Protein AF-F4MZJ4-F1 (afdb_monomer)

pLDDT: mean 87.04, std 14.03, range [46.5, 98.12]

Foldseek 3Di:
DEEEEEDADDDPLQVVVQVLVVVVCVVVVHDYHYYYDYLVCQQVDDGQEYEYAPVSLVSCVVSVHPYHYDHDPDPDVPDRD

Radius of gyration: 11.83 Å; Cα contacts (8 Å, |Δi|>4): 127; chains: 1; bounding box: 27×30×27 Å

Nearest PDB structures (foldseek):
  1vrv-assembly1_A  TM=8.315E-01  e=9.776E-04  Escherichia coli O157:H7
  1zgg-assembly1_A  TM=6.707E-01  e=1.376E-03  Bacillus subtilis
  4mge-assembly1_A  TM=7.027E-01  e=3.834E-03  Bacillus anthracis str. 'Ames Ancestor'
  1tvm-assembly1_A  TM=7.667E-01  e=7.593E-03  Escherichia coli
  5mqf-assembly1_U  TM=5.036E-01  e=3.732E-01  Homo sapiens

Structure (mmCIF, N/CA/C/O backbone):
data_AF-F4MZJ4-F1
#
_entry.id   AF-F4MZJ4-F1
#
loop_
_atom_site.group_PDB
_atom_site.id
_atom_site.type_symbol
_atom_site.label_atom_id
_atom_site.label_alt_id
_atom_site.label_comp_id
_atom_site.label_asym_id
_atom_site.label_entity_id
_atom_site.label_seq_id
_atom_site.pdbx_PDB_ins_code
_atom_site.Cartn_x
_atom_site.Cartn_y
_atom_site.Cartn_z
_atom_site.occupancy
_atom_site.B_iso_or_equiv
_atom_site.auth_seq_id
_atom_site.auth_comp_id
_atom_site.auth_asym_id
_atom_site.auth_atom_id
_atom_site.pdbx_PDB_model_num
ATOM 1 N N . MET A 1 1 ? -5.076 -9.814 8.516 1.00 93.62 1 MET A N 1
ATOM 2 C CA . MET A 1 1 ? -5.094 -9.281 7.141 1.00 93.62 1 MET A CA 1
ATOM 3 C C . MET A 1 1 ? -4.104 -8.139 7.076 1.00 93.62 1 MET A C 1
ATOM 5 O O . MET A 1 1 ? -4.153 -7.284 7.956 1.00 93.62 1 MET A O 1
ATOM 9 N N . LYS A 1 2 ? -3.216 -8.145 6.086 1.00 96.81 2 LYS A N 1
ATOM 10 C CA . LYS A 1 2 ? -2.201 -7.119 5.864 1.00 96.81 2 LYS A CA 1
ATOM 11 C C . LYS A 1 2 ? -2.489 -6.355 4.576 1.00 96.81 2 LYS A C 1
ATOM 13 O O . LYS A 1 2 ? -2.701 -6.955 3.524 1.00 96.81 2 LYS A O 1
ATOM 18 N N . ILE A 1 3 ? -2.496 -5.034 4.687 1.00 97.12 3 ILE A N 1
ATOM 19 C CA . ILE A 1 3 ? -2.683 -4.087 3.594 1.00 97.12 3 ILE A CA 1
ATOM 20 C C . ILE A 1 3 ? -1.394 -3.283 3.460 1.00 97.12 3 ILE A C 1
ATOM 22 O O . ILE A 1 3 ? -0.916 -2.688 4.424 1.00 97.12 3 ILE A O 1
ATOM 26 N N . THR A 1 4 ? -0.834 -3.251 2.259 1.00 96.25 4 THR A N 1
ATOM 27 C CA . THR A 1 4 ? 0.393 -2.517 1.960 1.00 96.25 4 THR A CA 1
ATOM 28 C C . THR A 1 4 ? 0.111 -1.437 0.935 1.00 96.25 4 THR A C 1
ATOM 30 O O . THR A 1 4 ? -0.247 -1.717 -0.208 1.00 96.25 4 THR A O 1
ATOM 33 N N . VAL A 1 5 ? 0.291 -0.187 1.340 1.00 94.38 5 VAL A N 1
ATOM 34 C CA . VAL A 1 5 ? 0.271 0.951 0.425 1.00 94.38 5 VAL A CA 1
ATOM 35 C C . VAL A 1 5 ? 1.608 1.025 -0.310 1.00 94.38 5 VAL A C 1
ATOM 37 O O . VAL A 1 5 ? 2.665 0.981 0.315 1.00 94.38 5 VAL A O 1
ATOM 40 N N . VAL A 1 6 ? 1.579 1.139 -1.635 1.00 92.88 6 VAL A N 1
ATOM 41 C CA . VAL A 1 6 ? 2.773 1.206 -2.482 1.00 92.88 6 VAL A CA 1
ATOM 42 C C . VAL A 1 6 ? 2.869 2.564 -3.152 1.00 92.88 6 VAL A C 1
ATOM 44 O O . VAL A 1 6 ? 1.880 3.124 -3.626 1.00 92.88 6 VAL A O 1
ATOM 47 N N . CYS A 1 7 ? 4.086 3.100 -3.176 1.00 86.31 7 CYS A N 1
ATOM 48 C CA . CYS A 1 7 ? 4.327 4.506 -3.455 1.00 86.31 7 CYS A CA 1
ATOM 49 C C . CYS A 1 7 ? 5.488 4.656 -4.440 1.00 86.31 7 CYS A C 1
ATOM 51 O O . CYS A 1 7 ? 6.542 4.057 -4.238 1.00 86.31 7 CYS A O 1
ATOM 53 N N . GLY A 1 8 ? 5.314 5.477 -5.481 1.00 74.94 8 GLY A N 1
ATOM 54 C CA . GLY A 1 8 ? 6.379 5.758 -6.454 1.00 74.94 8 GLY A CA 1
ATOM 55 C C . GLY A 1 8 ? 7.187 7.027 -6.174 1.00 74.94 8 GLY A C 1
ATOM 56 O O . GLY A 1 8 ? 8.378 7.047 -6.451 1.00 74.94 8 GLY A O 1
ATOM 57 N N . ASN A 1 9 ? 6.562 8.084 -5.627 1.00 63.00 9 ASN A N 1
ATOM 58 C CA . ASN A 1 9 ? 7.079 9.458 -5.777 1.00 63.00 9 ASN A CA 1
ATOM 59 C C . ASN A 1 9 ? 7.081 10.349 -4.508 1.00 63.00 9 ASN A C 1
ATOM 61 O O . ASN A 1 9 ? 7.206 11.567 -4.629 1.00 63.00 9 ASN A O 1
ATOM 65 N N . GLY A 1 10 ? 6.975 9.805 -3.287 1.00 59.06 10 GLY A N 1
ATOM 66 C CA . GLY A 1 10 ? 7.239 10.601 -2.074 1.00 59.06 10 GLY A CA 1
ATOM 67 C C . GLY A 1 10 ? 6.544 10.134 -0.794 1.00 59.06 10 GLY A C 1
ATOM 68 O O . GLY A 1 10 ? 5.342 9.881 -0.790 1.00 59.06 10 GLY A O 1
ATOM 69 N N . LEU A 1 11 ? 7.301 10.115 0.312 1.00 61.62 11 LEU A N 1
ATOM 70 C CA . LEU A 1 11 ? 6.883 9.640 1.643 1.00 61.62 11 LEU A CA 1
ATOM 71 C C . LEU A 1 11 ? 5.587 10.278 2.189 1.00 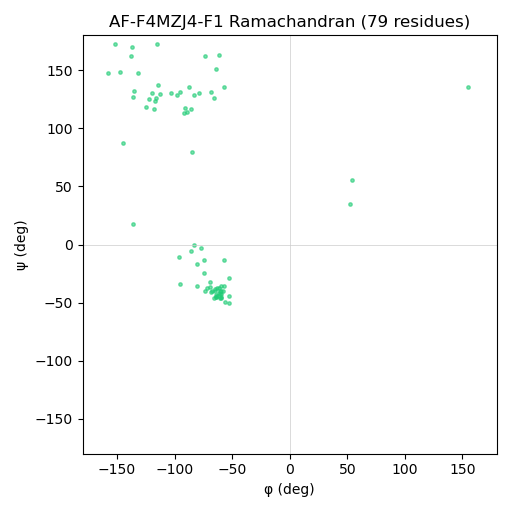61.62 11 LEU A C 1
ATOM 73 O O . LEU A 1 11 ? 4.870 9.655 2.967 1.00 61.62 11 LEU A O 1
ATOM 77 N N . GLY A 1 12 ? 5.267 11.519 1.803 1.00 67.81 12 GLY A N 1
ATOM 78 C CA . GLY A 1 12 ? 4.112 12.242 2.352 1.00 67.81 12 GLY A CA 1
ATOM 79 C C . GLY A 1 12 ? 2.753 11.708 1.886 1.00 67.81 12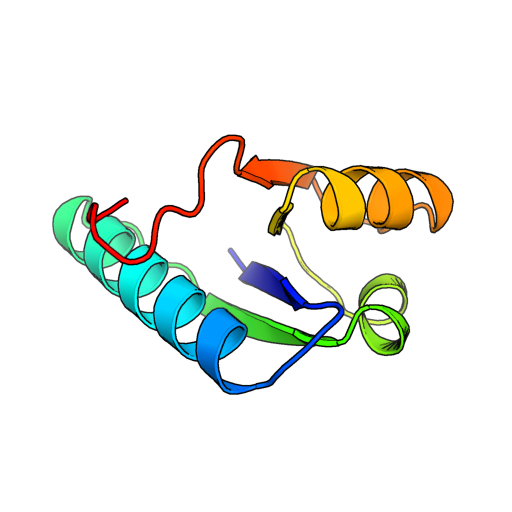 GLY A C 1
ATOM 80 O O . GLY A 1 12 ? 1.807 11.657 2.669 1.00 67.81 12 GLY A O 1
ATOM 81 N N . THR A 1 13 ? 2.646 11.287 0.624 1.00 72.19 13 THR A N 1
ATOM 82 C CA . THR A 1 13 ? 1.384 10.787 0.052 1.00 72.19 13 TH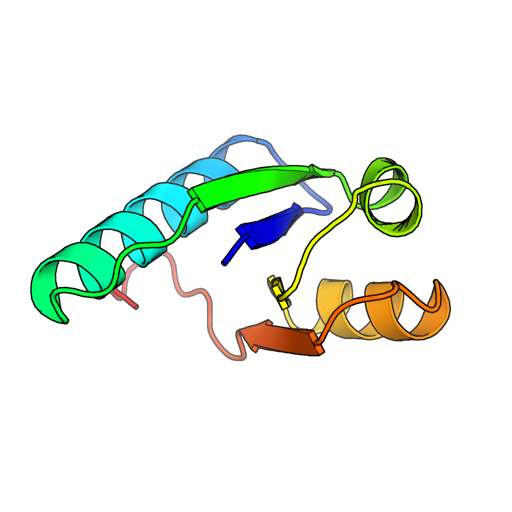R A CA 1
ATOM 83 C C . THR A 1 13 ? 1.053 9.390 0.579 1.00 72.19 13 THR A C 1
ATOM 85 O O . THR A 1 13 ? -0.085 9.122 0.956 1.00 72.19 13 THR A O 1
ATOM 88 N N . SER A 1 14 ? 2.076 8.549 0.704 1.00 71.44 14 SER A N 1
ATOM 89 C CA . SER A 1 14 ? 2.047 7.214 1.307 1.00 71.44 14 SER A CA 1
ATOM 90 C C . SER A 1 14 ? 1.451 7.217 2.709 1.00 71.44 14 SER A C 1
ATOM 92 O O . SER A 1 14 ? 0.514 6.478 3.003 1.00 71.44 14 SER A O 1
ATOM 94 N N . LEU A 1 15 ? 1.963 8.116 3.555 1.00 80.31 15 LEU A N 1
ATOM 95 C CA . LEU A 1 15 ? 1.557 8.224 4.947 1.00 80.31 15 LEU A CA 1
ATOM 96 C C . LEU A 1 15 ? 0.111 8.721 5.076 1.00 80.31 15 LEU A C 1
ATOM 98 O O . LEU A 1 15 ? -0.654 8.215 5.893 1.00 80.31 15 LEU A O 1
ATOM 102 N N . MET A 1 16 ? -0.301 9.685 4.244 1.00 83.56 16 MET A N 1
ATOM 103 C CA . MET A 1 16 ? -1.692 10.154 4.233 1.00 83.56 16 MET A CA 1
ATOM 104 C C . MET A 1 16 ? -2.668 9.059 3.792 1.00 83.56 16 MET A C 1
ATOM 106 O O . MET A 1 16 ? -3.758 8.944 4.358 1.00 83.56 16 MET A O 1
ATOM 110 N N . MET A 1 17 ? -2.294 8.254 2.796 1.00 84.50 17 MET A N 1
ATOM 111 C CA . MET A 1 17 ? -3.094 7.108 2.362 1.00 84.50 17 MET A CA 1
ATOM 112 C C . MET A 1 17 ? -3.204 6.058 3.467 1.00 84.50 17 MET A C 1
ATOM 114 O O . MET A 1 17 ? -4.310 5.611 3.763 1.00 84.50 17 MET A O 1
ATOM 118 N N . GLU A 1 18 ? -2.094 5.725 4.127 1.00 89.12 18 GLU A N 1
ATOM 119 C CA . GLU A 1 18 ? -2.075 4.805 5.267 1.00 89.12 18 GLU A CA 1
ATOM 120 C C . GLU A 1 18 ? -3.021 5.269 6.385 1.00 89.12 18 GLU A C 1
ATOM 122 O O . GLU A 1 18 ? -3.869 4.497 6.836 1.00 89.12 18 GLU A O 1
ATOM 127 N N . ILE A 1 19 ? -2.933 6.541 6.794 1.00 89.62 19 ILE A N 1
ATOM 128 C CA . ILE A 1 19 ? -3.810 7.126 7.823 1.00 89.62 19 ILE A CA 1
ATOM 129 C C . ILE A 1 19 ? -5.280 7.055 7.392 1.00 89.62 19 ILE A C 1
ATOM 131 O O . ILE A 1 19 ? -6.143 6.703 8.197 1.00 89.62 19 ILE A O 1
ATOM 135 N N . SER A 1 20 ? -5.576 7.363 6.128 1.00 89.00 20 SER A N 1
ATOM 136 C CA . SER A 1 20 ? -6.946 7.332 5.601 1.00 89.00 20 SER A CA 1
ATOM 137 C C . SER A 1 20 ? -7.526 5.917 5.630 1.00 89.00 20 SER A C 1
ATOM 139 O O . SER A 1 20 ? -8.632 5.719 6.127 1.00 89.00 20 SER A O 1
ATOM 141 N N . ILE A 1 21 ? -6.754 4.917 5.196 1.00 91.06 21 ILE A N 1
ATOM 142 C CA . ILE A 1 21 ? -7.164 3.507 5.235 1.00 91.06 21 ILE A CA 1
ATOM 143 C C . ILE A 1 21 ? -7.373 3.049 6.683 1.00 91.06 21 ILE A C 1
ATOM 145 O O . ILE A 1 21 ? -8.389 2.425 6.979 1.00 91.06 21 ILE A O 1
ATOM 149 N N . LYS A 1 22 ? -6.467 3.397 7.608 1.00 93.75 22 LYS A N 1
ATOM 150 C CA . LYS A 1 22 ? -6.621 3.083 9.042 1.00 93.75 22 LYS A CA 1
ATOM 151 C C . LYS A 1 22 ? -7.908 3.672 9.628 1.00 93.75 22 LYS A C 1
ATOM 153 O O . LYS A 1 22 ? -8.579 2.996 10.406 1.00 93.75 22 LYS A O 1
ATOM 158 N N . ASN A 1 23 ? -8.281 4.894 9.241 1.00 93.12 23 ASN A N 1
ATOM 159 C CA . ASN A 1 23 ? -9.534 5.515 9.680 1.00 93.12 23 ASN A CA 1
ATOM 160 C C . ASN A 1 23 ? -10.764 4.776 9.134 1.00 93.12 23 ASN A C 1
ATOM 162 O O . ASN A 1 23 ? -11.651 4.443 9.916 1.00 93.12 23 ASN A O 1
ATOM 166 N N . ILE A 1 24 ? -10.780 4.443 7.839 1.00 91.88 24 ILE A N 1
ATOM 167 C CA . ILE A 1 24 ? -11.878 3.684 7.213 1.00 91.88 24 ILE A CA 1
ATOM 168 C C . ILE A 1 24 ? -12.039 2.311 7.881 1.00 91.88 24 ILE A C 1
ATOM 170 O O . ILE A 1 24 ? -13.146 1.915 8.236 1.00 91.88 24 ILE A O 1
ATOM 174 N N . LEU A 1 25 ? -10.939 1.589 8.117 1.00 94.00 25 LEU A N 1
ATOM 175 C CA . LEU A 1 25 ? -10.972 0.294 8.807 1.00 94.00 25 LEU A CA 1
ATOM 176 C C . LEU A 1 25 ? -11.553 0.408 10.218 1.00 94.00 25 LEU A C 1
ATOM 178 O O . LEU A 1 25 ? -12.339 -0.445 10.631 1.00 94.00 25 LEU A O 1
ATOM 182 N N . LYS A 1 26 ? -11.199 1.476 10.942 1.00 94.75 26 LYS A N 1
ATOM 183 C CA . LYS A 1 26 ? -11.737 1.755 12.275 1.00 94.75 26 LYS A CA 1
ATOM 184 C C . LYS A 1 26 ? -13.241 2.029 12.234 1.00 94.75 26 LYS A C 1
ATOM 186 O O . LYS A 1 26 ? -13.958 1.499 13.077 1.00 94.75 26 LYS A O 1
ATOM 191 N N . GLU A 1 27 ? -13.718 2.818 11.273 1.00 96.06 27 GLU A N 1
ATOM 192 C CA . GLU A 1 27 ? -15.150 3.105 11.084 1.00 96.06 27 GLU A CA 1
ATOM 193 C C . GLU A 1 27 ? -15.951 1.846 10.729 1.00 96.06 27 GLU A C 1
ATOM 195 O O . GLU A 1 27 ? -17.060 1.655 11.224 1.00 96.06 27 GLU A O 1
ATOM 200 N N . LEU A 1 28 ? -15.363 0.950 9.934 1.00 94.88 28 LEU A N 1
ATOM 201 C CA . LEU A 1 28 ? -15.969 -0.325 9.545 1.00 94.88 28 LEU A CA 1
ATOM 202 C C . LEU A 1 28 ? -15.793 -1.442 10.590 1.00 94.88 28 LEU A C 1
ATOM 204 O O . LEU A 1 28 ? -16.253 -2.559 10.359 1.00 94.88 28 LEU A O 1
ATOM 208 N N . ALA A 1 29 ? -15.124 -1.170 11.716 1.00 96.06 29 ALA A N 1
ATOM 209 C CA . ALA A 1 29 ? -14.759 -2.157 12.737 1.00 96.06 29 ALA A CA 1
ATOM 210 C C . ALA A 1 29 ? -14.008 -3.390 12.177 1.00 96.06 29 ALA A C 1
ATOM 212 O O . ALA A 1 29 ? -14.160 -4.510 12.669 1.00 96.06 29 ALA A O 1
ATOM 213 N N . VAL A 1 30 ? -13.169 -3.184 11.155 1.00 95.94 30 VAL A N 1
ATOM 214 C CA . VAL A 1 30 ? -12.340 -4.223 10.528 1.00 95.94 30 VAL A CA 1
ATOM 215 C C . VAL A 1 30 ? -10.924 -4.174 11.101 1.00 95.94 30 VAL A C 1
ATOM 217 O O . VAL A 1 30 ? -10.271 -3.133 11.087 1.00 95.94 30 VAL A O 1
ATOM 220 N N . SER A 1 31 ? -10.414 -5.318 11.564 1.00 94.50 31 SER A N 1
ATOM 221 C CA . SER A 1 31 ? -9.029 -5.444 12.031 1.00 94.50 31 SER A CA 1
ATOM 222 C C . SER A 1 31 ? -8.093 -5.817 10.879 1.00 94.50 31 SER A C 1
ATOM 224 O O . SER A 1 31 ? -8.187 -6.910 10.313 1.00 94.50 31 SER A O 1
ATOM 226 N N . ALA A 1 32 ? -7.183 -4.909 10.529 1.00 95.88 32 ALA A N 1
ATOM 227 C CA . ALA A 1 32 ? -6.114 -5.159 9.570 1.00 95.88 32 ALA A CA 1
ATOM 228 C C . ALA A 1 32 ? -4.858 -4.360 9.929 1.00 95.88 32 ALA A C 1
ATOM 230 O O . ALA A 1 32 ? -4.937 -3.252 10.461 1.00 95.88 32 ALA A O 1
ATOM 231 N N . GLU A 1 33 ? -3.701 -4.922 9.603 1.00 96.31 33 GLU A N 1
ATOM 232 C CA . GLU A 1 33 ? -2.427 -4.214 9.658 1.00 96.31 33 GLU A CA 1
ATOM 233 C C . GLU A 1 33 ? -2.260 -3.416 8.369 1.00 96.31 33 GLU A C 1
ATOM 235 O O . GLU A 1 33 ? -2.420 -3.962 7.276 1.00 96.31 33 GLU A O 1
ATOM 240 N N . VAL A 1 34 ? -1.955 -2.127 8.498 1.00 95.38 34 VAL A N 1
ATOM 241 C CA . VAL A 1 34 ? -1.718 -1.240 7.356 1.00 95.38 34 VAL A CA 1
ATOM 242 C C . VAL A 1 34 ? -0.325 -0.654 7.489 1.00 95.38 34 VAL A C 1
ATOM 244 O O . VAL A 1 34 ? -0.011 -0.047 8.517 1.00 95.38 34 VAL A O 1
ATOM 247 N N . ASP A 1 35 ? 0.467 -0.840 6.443 1.00 93.38 35 ASP A N 1
ATOM 248 C CA . ASP A 1 35 ? 1.842 -0.362 6.319 1.00 93.38 35 ASP A CA 1
ATOM 249 C C . ASP A 1 35 ? 2.059 0.222 4.916 1.00 93.38 35 ASP A C 1
ATOM 251 O O . ASP A 1 35 ? 1.209 0.055 4.030 1.00 93.38 35 ASP A O 1
ATOM 255 N N . HIS A 1 36 ? 3.188 0.882 4.685 1.00 92.88 36 HIS A N 1
ATOM 256 C CA . HIS A 1 36 ? 3.551 1.396 3.370 1.00 92.88 36 HIS A CA 1
ATOM 257 C C . HIS A 1 36 ? 4.987 1.045 2.984 1.00 92.88 36 HIS A C 1
ATOM 259 O O . HIS A 1 36 ? 5.887 0.985 3.814 1.00 92.88 36 HIS A O 1
ATOM 265 N N . VAL A 1 37 ? 5.206 0.840 1.686 1.00 92.94 37 VAL A N 1
ATOM 266 C CA . VAL A 1 37 ? 6.529 0.594 1.102 1.00 92.94 37 VAL A CA 1
ATOM 267 C C . VAL A 1 37 ? 6.692 1.374 -0.200 1.00 92.94 37 VAL A C 1
ATOM 269 O O . VAL A 1 37 ? 5.719 1.822 -0.819 1.00 92.94 37 VAL A O 1
ATOM 272 N N . ASP A 1 38 ? 7.936 1.541 -0.636 1.00 92.19 38 ASP A N 1
ATOM 273 C CA . ASP A 1 38 ? 8.224 1.986 -1.995 1.00 92.19 38 ASP A CA 1
ATOM 274 C C . ASP A 1 38 ? 7.958 0.866 -3.018 1.00 92.19 38 ASP A C 1
ATOM 276 O O . ASP A 1 38 ? 7.885 -0.323 -2.692 1.00 92.19 38 ASP A O 1
ATOM 280 N N . LEU A 1 39 ? 7.825 1.251 -4.285 1.00 92.38 39 LEU A N 1
ATOM 281 C CA . LEU A 1 39 ? 7.583 0.324 -5.389 1.00 92.38 39 LEU A CA 1
ATOM 282 C C . LEU A 1 39 ? 8.650 -0.775 -5.538 1.00 92.38 39 LEU A C 1
ATOM 284 O O . LEU A 1 39 ? 8.310 -1.890 -5.935 1.00 92.38 39 LEU A O 1
ATOM 288 N N . GLY A 1 40 ? 9.921 -0.478 -5.267 1.00 93.06 40 GLY A N 1
ATOM 289 C CA . GLY A 1 40 ? 11.016 -1.444 -5.385 1.00 93.06 40 GLY A CA 1
ATOM 290 C C . GLY A 1 40 ? 10.947 -2.537 -4.318 1.00 93.06 40 GLY A C 1
ATOM 291 O O . GLY A 1 40 ? 11.283 -3.690 -4.583 1.00 93.06 40 GLY A O 1
ATOM 292 N N . SER A 1 41 ? 10.437 -2.191 -3.138 1.00 94.12 41 SER A N 1
ATOM 293 C CA . SER A 1 41 ? 10.240 -3.103 -2.007 1.00 94.12 41 SER A CA 1
ATOM 294 C C . SER A 1 41 ? 8.963 -3.954 -2.114 1.00 94.12 41 SER A C 1
ATOM 296 O O . SER A 1 41 ? 8.836 -4.978 -1.435 1.00 94.12 41 SER A O 1
ATOM 298 N N . ALA A 1 42 ? 8.009 -3.577 -2.972 1.00 94.81 42 ALA A N 1
ATOM 299 C CA . ALA A 1 42 ? 6.680 -4.189 -3.025 1.00 94.81 42 ALA A CA 1
ATOM 300 C C . ALA A 1 42 ? 6.699 -5.698 -3.323 1.00 94.81 42 ALA A C 1
ATOM 302 O O . ALA A 1 42 ? 6.056 -6.469 -2.612 1.00 94.81 42 ALA A O 1
ATOM 303 N N . LYS A 1 43 ? 7.479 -6.149 -4.315 1.00 95.69 43 LYS A N 1
ATOM 304 C CA . LYS A 1 43 ? 7.548 -7.571 -4.705 1.00 95.69 43 LYS A CA 1
ATOM 305 C C . LYS A 1 43 ? 8.016 -8.500 -3.584 1.00 95.69 43 LYS A C 1
ATOM 307 O O . LYS A 1 43 ? 7.554 -9.634 -3.498 1.00 95.69 43 LYS A O 1
ATOM 312 N N . GLY A 1 44 ? 8.940 -8.032 -2.748 1.00 96.00 44 GLY A N 1
ATOM 313 C CA . GLY A 1 44 ? 9.476 -8.799 -1.621 1.00 96.00 44 GLY A CA 1
ATOM 314 C C . GLY A 1 44 ? 8.636 -8.699 -0.350 1.00 96.00 44 GLY A C 1
ATOM 315 O O . GLY A 1 44 ? 8.945 -9.373 0.628 1.00 96.00 44 GLY A O 1
ATOM 316 N N . THR A 1 45 ? 7.594 -7.864 -0.340 1.00 96.25 45 THR A N 1
ATOM 317 C CA . THR A 1 45 ? 6.785 -7.601 0.849 1.00 96.25 45 THR A CA 1
ATOM 318 C C . THR A 1 45 ? 5.613 -8.580 0.914 1.00 96.25 45 THR A C 1
ATOM 320 O O . THR A 1 45 ? 4.748 -8.541 0.045 1.00 96.25 45 THR A O 1
ATOM 323 N N . PRO A 1 46 ? 5.502 -9.441 1.941 1.00 96.38 46 PRO A N 1
ATOM 324 C CA . PRO A 1 46 ? 4.301 -10.249 2.128 1.00 96.38 46 PRO A CA 1
ATOM 325 C C . PRO A 1 46 ? 3.115 -9.337 2.453 1.00 96.38 46 PRO A C 1
ATOM 327 O O . PRO A 1 46 ? 3.210 -8.534 3.388 1.00 96.38 46 PRO A O 1
ATOM 330 N N . SER A 1 47 ? 2.022 -9.449 1.696 1.00 97.62 47 SER A N 1
ATOM 331 C CA . SER A 1 47 ? 0.790 -8.683 1.908 1.00 97.62 47 SER A CA 1
ATOM 332 C C . SER A 1 47 ? -0.412 -9.377 1.270 1.00 97.62 47 SER A C 1
ATOM 334 O O . SER A 1 47 ? -0.267 -10.011 0.224 1.00 97.62 47 SER A O 1
ATOM 336 N N . ASP A 1 48 ? -1.594 -9.236 1.875 1.00 98.12 48 ASP A N 1
ATOM 337 C CA . ASP A 1 48 ? -2.844 -9.758 1.307 1.00 98.12 48 ASP A CA 1
ATOM 338 C C . ASP A 1 48 ? -3.389 -8.807 0.232 1.00 98.12 48 ASP A C 1
ATOM 340 O O . ASP A 1 48 ? -3.964 -9.242 -0.769 1.00 98.12 48 ASP A O 1
ATOM 344 N N . ILE A 1 49 ? -3.211 -7.496 0.440 1.00 97.44 49 ILE A N 1
ATOM 345 C CA . ILE A 1 49 ? -3.711 -6.436 -0.437 1.00 97.44 49 ILE A CA 1
ATOM 346 C C . ILE A 1 49 ? -2.624 -5.383 -0.643 1.00 97.44 49 ILE A C 1
ATOM 348 O O . ILE A 1 49 ? -2.126 -4.800 0.315 1.00 97.44 49 ILE A O 1
ATOM 352 N N . PHE A 1 50 ? -2.328 -5.073 -1.899 1.00 96.50 50 PHE A N 1
ATOM 353 C CA . PHE A 1 50 ? -1.520 -3.929 -2.295 1.00 96.50 50 PHE A CA 1
ATOM 354 C C . PHE A 1 50 ? -2.412 -2.812 -2.824 1.00 96.50 50 PHE A C 1
ATOM 356 O O . PHE A 1 50 ? -3.258 -3.042 -3.689 1.00 96.50 50 PH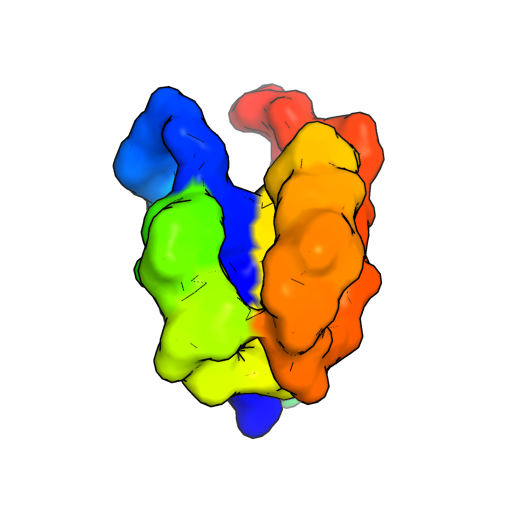E A O 1
ATOM 363 N N . ILE A 1 51 ? -2.208 -1.598 -2.319 1.00 94.12 51 ILE A N 1
ATOM 364 C CA . ILE A 1 51 ? -2.964 -0.408 -2.715 1.00 94.12 51 ILE A CA 1
ATOM 365 C C . ILE A 1 51 ? -1.997 0.617 -3.290 1.00 94.12 51 ILE A C 1
ATOM 367 O O . ILE A 1 51 ? -0.995 0.938 -2.662 1.00 94.12 51 ILE A O 1
ATOM 371 N N . GLY A 1 52 ? -2.305 1.169 -4.454 1.00 91.25 52 GLY A N 1
ATOM 372 C CA . GLY A 1 52 ? -1.522 2.245 -5.056 1.00 91.25 52 GLY A CA 1
ATOM 373 C C . GLY A 1 52 ? -2.388 3.124 -5.943 1.00 91.25 52 GLY A C 1
ATOM 374 O O . GLY A 1 52 ? -3.552 2.813 -6.201 1.00 91.25 52 GLY A O 1
ATOM 375 N N . THR A 1 53 ? -1.827 4.226 -6.430 1.00 89.06 53 THR A N 1
ATOM 376 C CA . THR A 1 53 ? -2.418 4.952 -7.560 1.00 89.06 53 THR A CA 1
ATOM 377 C C . THR A 1 53 ? -2.453 4.053 -8.797 1.00 89.06 53 THR A C 1
ATOM 379 O O . THR A 1 53 ? -1.791 3.014 -8.846 1.00 89.06 53 THR A O 1
ATOM 382 N N . LYS A 1 54 ? -3.249 4.420 -9.801 1.00 89.50 54 LYS A N 1
ATOM 383 C CA . LYS A 1 54 ? -3.435 3.604 -11.009 1.00 89.50 54 LYS A CA 1
ATOM 384 C C . LYS A 1 54 ? -2.121 3.203 -11.697 1.00 89.50 54 LYS A C 1
ATOM 386 O O . LYS A 1 54 ? -1.940 2.035 -12.021 1.00 89.50 54 LYS A O 1
ATOM 391 N N . ASP A 1 55 ? -1.186 4.136 -11.832 1.00 90.00 55 ASP A N 1
ATOM 392 C CA . ASP A 1 55 ? 0.159 3.904 -12.369 1.00 90.00 55 ASP A CA 1
ATOM 393 C C . ASP A 1 55 ? 0.969 2.904 -11.526 1.00 90.00 55 ASP A C 1
ATOM 395 O O . ASP A 1 55 ? 1.608 1.999 -12.063 1.00 90.00 55 ASP A O 1
ATOM 399 N N . ILE A 1 56 ? 0.887 2.997 -10.197 1.00 92.56 56 ILE A N 1
ATOM 400 C CA . ILE A 1 56 ? 1.548 2.051 -9.290 1.00 92.56 56 ILE A CA 1
ATOM 401 C C . ILE A 1 56 ? 0.911 0.666 -9.378 1.00 92.56 56 ILE A C 1
ATOM 403 O O . ILE A 1 56 ? 1.621 -0.336 -9.392 1.00 92.56 56 ILE A O 1
ATOM 407 N N . ALA A 1 57 ? -0.416 0.586 -9.469 1.00 93.69 57 ALA A N 1
ATOM 408 C CA . ALA A 1 57 ? -1.123 -0.680 -9.619 1.00 93.69 57 ALA A CA 1
ATOM 409 C C . ALA A 1 57 ? -0.705 -1.415 -10.904 1.00 93.69 57 ALA A C 1
ATOM 411 O O . ALA A 1 57 ? -0.435 -2.614 -10.856 1.00 93.69 57 ALA A O 1
ATOM 412 N N . GLU A 1 58 ? -0.565 -0.708 -12.028 1.00 94.69 58 GLU A N 1
ATOM 413 C CA . GLU A 1 58 ? -0.054 -1.277 -13.286 1.00 94.69 58 GLU A CA 1
ATOM 414 C C . GLU A 1 58 ? 1.377 -1.826 -13.132 1.00 94.69 58 GLU A C 1
ATOM 416 O O . GLU A 1 58 ? 1.705 -2.918 -13.614 1.00 94.69 58 GLU A O 1
ATOM 421 N N . GLN A 1 59 ? 2.231 -1.121 -12.386 1.00 95.50 59 GLN A N 1
ATOM 422 C CA . GLN A 1 59 ? 3.586 -1.590 -12.090 1.00 95.50 59 GLN A CA 1
ATOM 423 C C . GLN A 1 59 ? 3.600 -2.795 -11.143 1.00 95.50 59 GLN A C 1
ATOM 425 O O . GLN A 1 59 ? 4.393 -3.714 -11.344 1.00 95.50 59 GLN A O 1
ATOM 430 N N . LEU A 1 60 ? 2.703 -2.853 -10.160 1.00 96.31 60 LEU A N 1
ATOM 431 C CA . LEU A 1 60 ? 2.548 -4.009 -9.271 1.00 96.31 60 LEU A CA 1
ATOM 432 C C . LEU A 1 60 ? 2.083 -5.260 -10.018 1.00 96.31 60 LEU A C 1
ATOM 434 O O . LEU A 1 60 ? 2.582 -6.353 -9.743 1.00 96.31 60 LEU A O 1
ATOM 438 N N . VAL A 1 61 ? 1.181 -5.100 -10.993 1.00 96.50 61 VAL A N 1
ATOM 439 C CA . VAL A 1 61 ? 0.780 -6.191 -11.896 1.00 96.50 61 VAL A CA 1
ATOM 440 C C . VAL A 1 61 ? 2.001 -6.685 -12.669 1.00 96.50 61 VAL A C 1
ATOM 442 O O . VAL A 1 61 ? 2.258 -7.885 -12.712 1.00 96.50 61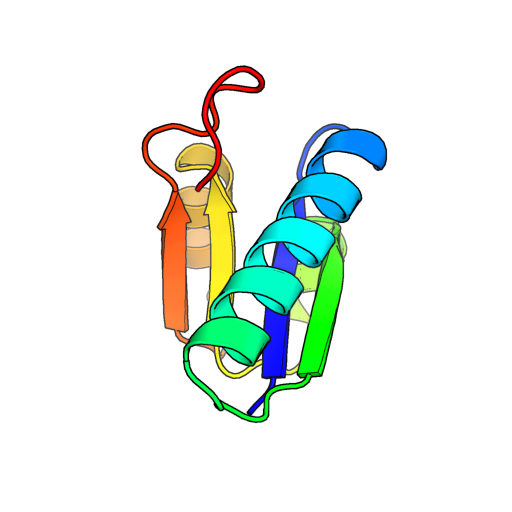 VAL A O 1
ATOM 445 N N . THR A 1 62 ? 2.802 -5.761 -13.206 1.00 96.94 62 THR A N 1
ATOM 446 C CA . THR A 1 62 ? 4.033 -6.086 -13.947 1.00 96.94 62 THR A CA 1
ATOM 447 C C . THR A 1 62 ? 5.062 -6.816 -13.075 1.00 96.94 62 THR A C 1
ATOM 449 O O . THR A 1 62 ? 5.735 -7.734 -13.539 1.00 96.94 62 THR A O 1
ATOM 452 N N . GLN A 1 63 ? 5.179 -6.450 -11.795 1.00 95.69 63 GLN A N 1
ATOM 453 C CA . GLN A 1 63 ? 6.075 -7.114 -10.842 1.00 95.69 63 GLN A CA 1
ATOM 454 C C . GLN A 1 63 ? 5.580 -8.494 -10.379 1.00 95.69 63 GLN A C 1
ATOM 456 O O . GLN A 1 63 ? 6.377 -9.240 -9.798 1.00 95.69 63 GLN A O 1
ATOM 461 N N . ALA A 1 64 ? 4.313 -8.830 -10.648 1.00 96.38 64 ALA A N 1
ATOM 462 C CA . ALA A 1 64 ? 3.634 -10.042 -10.194 1.00 96.38 64 ALA A CA 1
ATOM 463 C C . ALA A 1 64 ? 3.715 -10.225 -8.668 1.00 96.38 64 ALA A C 1
ATOM 465 O O . ALA A 1 64 ? 4.211 -11.238 -8.170 1.00 96.38 64 ALA A O 1
ATOM 466 N N . VAL A 1 65 ? 3.264 -9.215 -7.916 1.00 97.00 65 VAL A N 1
ATOM 467 C CA . VAL A 1 65 ? 3.190 -9.297 -6.448 1.00 97.00 65 VAL A CA 1
ATOM 468 C C . VAL A 1 65 ? 2.198 -10.374 -5.991 1.00 97.00 65 VAL A C 1
ATOM 470 O O . 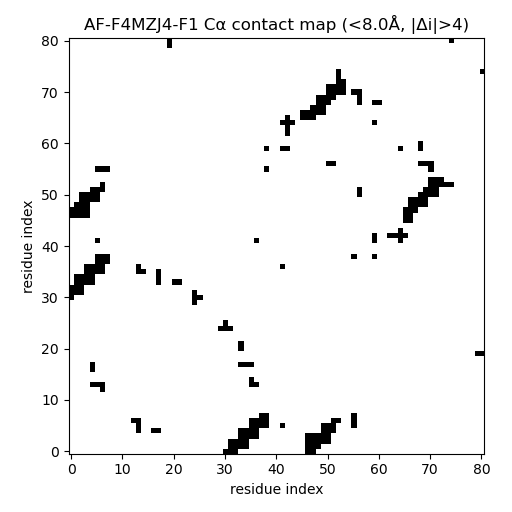VAL A 1 65 ? 1.222 -10.668 -6.676 1.00 97.00 65 VAL A O 1
ATOM 473 N N . GLY A 1 66 ? 2.439 -10.966 -4.818 1.00 94.56 66 GLY A N 1
ATOM 474 C CA . GLY A 1 66 ? 1.675 -12.126 -4.336 1.00 94.56 66 GLY A CA 1
ATOM 475 C C . GLY A 1 66 ? 0.274 -11.836 -3.777 1.00 94.56 66 GLY A C 1
ATOM 476 O O . GLY A 1 66 ? -0.416 -12.775 -3.392 1.00 94.56 66 GLY A O 1
ATOM 477 N N . GLY A 1 67 ? -0.140 -10.568 -3.699 1.00 95.94 67 GLY A N 1
ATOM 478 C CA . GLY A 1 67 ? -1.399 -10.138 -3.080 1.00 95.94 67 GLY A CA 1
ATOM 479 C C . GLY A 1 67 ? -2.382 -9.521 -4.074 1.00 95.94 67 GLY A C 1
ATOM 480 O O . GLY A 1 67 ? -2.055 -9.260 -5.233 1.00 95.94 67 GLY A O 1
ATOM 481 N N . LYS A 1 68 ? -3.605 -9.241 -3.614 1.00 97.19 68 LYS A N 1
ATOM 482 C CA . LYS A 1 68 ? -4.622 -8.563 -4.427 1.00 97.19 68 LYS A CA 1
ATOM 483 C C . LYS A 1 68 ? -4.215 -7.114 -4.677 1.00 97.19 68 LYS A C 1
ATOM 485 O O . LYS A 1 68 ? -3.924 -6.391 -3.735 1.00 97.19 68 LYS A O 1
ATOM 490 N N . ILE A 1 69 ? -4.271 -6.665 -5.924 1.00 96.81 69 ILE A N 1
ATOM 491 C CA . ILE A 1 69 ? -3.951 -5.281 -6.285 1.00 96.81 69 ILE A CA 1
ATOM 492 C C . ILE A 1 69 ? -5.244 -4.461 -6.346 1.00 96.81 69 ILE A C 1
ATOM 494 O O . ILE A 1 69 ? -6.222 -4.876 -6.970 1.00 96.81 69 ILE A O 1
ATOM 498 N N . VAL A 1 70 ? -5.246 -3.299 -5.695 1.00 94.56 70 VAL A N 1
ATOM 499 C CA . VAL A 1 70 ? -6.339 -2.321 -5.716 1.00 94.56 70 VAL A CA 1
ATOM 500 C C . VAL A 1 70 ? -5.779 -0.973 -6.162 1.00 94.56 70 VAL A C 1
ATOM 502 O O . VAL A 1 70 ? -4.906 -0.401 -5.511 1.00 94.56 70 VAL A O 1
ATOM 505 N N . ALA A 1 71 ? -6.290 -0.470 -7.284 1.00 90.94 71 ALA A N 1
ATOM 506 C CA . ALA A 1 71 ? -5.952 0.850 -7.797 1.00 90.94 71 ALA A CA 1
ATOM 507 C C . ALA A 1 71 ? -6.880 1.912 -7.196 1.00 90.94 71 ALA A C 1
ATOM 509 O O . ALA A 1 71 ? -8.097 1.730 -7.155 1.00 90.94 71 ALA A O 1
ATOM 510 N N . LEU A 1 72 ? -6.311 3.037 -6.771 1.00 84.06 72 LEU A N 1
ATOM 511 C CA . LEU A 1 72 ? -7.064 4.246 -6.461 1.00 84.06 72 LEU A CA 1
ATOM 512 C C . LEU A 1 72 ? -7.132 5.126 -7.710 1.00 84.06 72 LEU A C 1
ATOM 514 O O . LEU A 1 72 ? -6.114 5.653 -8.161 1.00 84.06 72 LEU A O 1
ATOM 518 N N . ASP A 1 73 ? -8.342 5.284 -8.248 1.00 71.38 73 ASP A N 1
ATOM 519 C CA . ASP A 1 73 ? -8.588 6.047 -9.479 1.00 71.38 73 ASP A CA 1
ATOM 520 C C . ASP A 1 73 ? -8.492 7.569 -9.284 1.00 71.38 73 ASP A C 1
ATOM 522 O O . ASP A 1 73 ? -8.198 8.281 -10.237 1.00 71.38 73 ASP A O 1
ATOM 526 N N . ASN A 1 74 ? -8.704 8.083 -8.064 1.00 59.31 74 ASN A N 1
ATOM 527 C CA . ASN A 1 74 ? -8.658 9.517 -7.759 1.00 59.31 74 ASN A CA 1
ATOM 528 C C . ASN A 1 74 ? -8.090 9.770 -6.355 1.00 59.31 74 ASN A C 1
ATOM 530 O O . ASN A 1 74 ? -8.843 9.900 -5.391 1.00 59.31 74 ASN A O 1
ATOM 534 N N . TYR A 1 75 ? -6.766 9.880 -6.228 1.00 59.28 75 TYR A N 1
ATOM 535 C CA . TYR A 1 75 ? -6.168 10.478 -5.031 1.00 59.28 75 TYR A CA 1
ATOM 536 C C . TYR A 1 75 ? -6.129 12.003 -5.196 1.00 59.28 75 TYR A C 1
ATOM 538 O O . TYR A 1 75 ? -5.118 12.595 -5.576 1.00 59.28 75 TYR A O 1
ATOM 546 N N . ASP A 1 76 ? -7.270 12.644 -4.967 1.00 54.97 76 ASP A N 1
ATOM 547 C CA . ASP A 1 76 ? -7.356 14.098 -4.871 1.00 54.97 76 ASP A CA 1
ATOM 548 C C . ASP A 1 76 ? -7.041 14.502 -3.424 1.00 54.97 76 ASP A C 1
ATOM 550 O O . ASP A 1 76 ? -7.780 14.151 -2.507 1.00 54.97 76 ASP A O 1
ATOM 554 N N . ARG A 1 77 ? -5.952 15.256 -3.200 1.00 54.72 77 ARG A N 1
ATOM 555 C CA . ARG A 1 77 ? -5.522 15.707 -1.855 1.00 54.72 77 ARG A CA 1
ATOM 556 C C . ARG A 1 77 ? -6.597 16.516 -1.114 1.00 54.72 77 ARG A C 1
ATOM 558 O O . ARG A 1 77 ? -6.451 16.759 0.081 1.00 54.72 77 ARG A O 1
ATOM 565 N N . THR A 1 78 ? -7.642 16.958 -1.814 1.00 52.34 78 THR A N 1
ATOM 566 C CA . THR A 1 78 ? -8.751 17.748 -1.268 1.00 52.34 78 THR A CA 1
ATOM 567 C C . THR A 1 78 ? -9.983 16.924 -0.888 1.00 52.34 78 THR A C 1
ATOM 569 O O . THR A 1 78 ? -10.867 17.443 -0.204 1.00 52.34 78 THR A O 1
ATOM 572 N N . LYS A 1 79 ? -10.053 15.642 -1.271 1.00 48.19 79 LYS A N 1
ATOM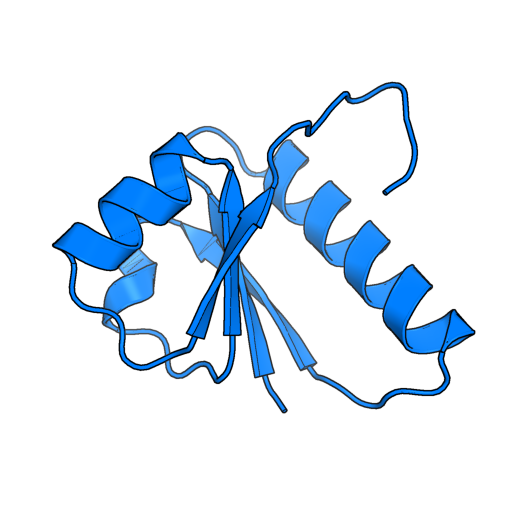 573 C CA . LYS A 1 79 ? -11.188 14.763 -0.971 1.00 48.19 79 LYS A CA 1
ATOM 574 C C . LYS A 1 79 ? -10.727 13.609 -0.091 1.00 48.19 79 LYS A C 1
ATOM 576 O O . LYS A 1 79 ? -9.802 12.882 -0.434 1.00 48.19 79 LYS A O 1
ATOM 581 N N . LYS A 1 80 ? -11.371 13.454 1.069 1.00 46.50 80 LYS A N 1
ATOM 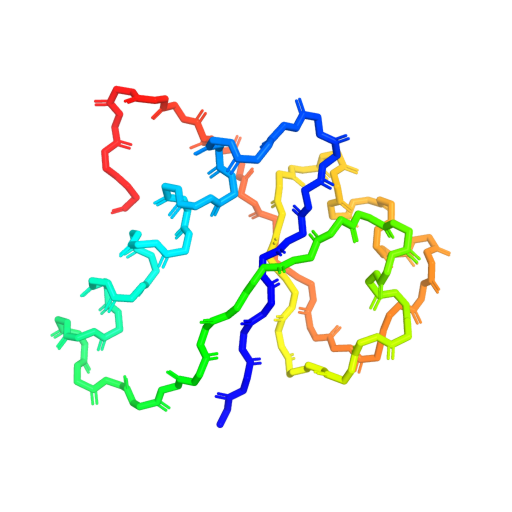582 C CA . LYS A 1 80 ? -11.230 12.240 1.879 1.00 46.50 80 LYS A CA 1
ATOM 583 C C . LYS A 1 80 ? -11.638 11.033 1.022 1.00 46.50 80 LYS A C 1
ATOM 585 O O . LYS A 1 80 ? -12.636 11.129 0.306 1.00 46.50 80 LYS A O 1
ATOM 590 N N . LEU A 1 81 ? -10.833 9.968 1.085 1.00 53.53 81 LEU A N 1
ATOM 591 C CA . LEU A 1 81 ? -11.204 8.632 0.606 1.00 53.53 81 LEU A CA 1
ATOM 592 C C . LEU A 1 81 ? -12.483 8.154 1.301 1.00 53.53 81 LEU A C 1
ATOM 594 O O . LEU A 1 81 ? -12.650 8.507 2.493 1.00 53.53 81 LEU A O 1
#

Sequence (81 aa):
MKITVVCGNGLGTSLMMEISIKNILKELAVSAEVDHVDLGSAKGTPSDIFIGTKDIAEQLVTQAVGGKIVALDNYDRTKKL

Organism: NCBI:txid913028

Mean predicted aligned error: 4.87 Å

InterPro domains:
  IPR003501 Phosphotransferase system, EIIB component, type 2/3 [PF02302] (2-75)
  IPR013011 Phosphotransferase system, EIIB component, type 2 [PS51099] (1-81)
  IPR036095 PTS system IIB component-like superfamily [SSF52794] (1-78)

Solvent-accessible surface area (backbone atoms only — not comparable to full-atom values): 4744 Å² total; per-residue (Å²): 98,40,36,33,38,42,36,90,85,57,76,70,61,46,52,53,50,47,54,51,51,54,51,52,31,57,78,69,72,50,83,63,51,73,48,71,44,45,59,87,53,45,62,79,49,92,38,56,30,38,36,19,45,50,71,48,31,56,50,42,60,74,63,62,41,93,36,48,77,41,60,42,90,74,87,46,97,88,55,86,130

Secondary structure (DSSP, 8-state):
-EE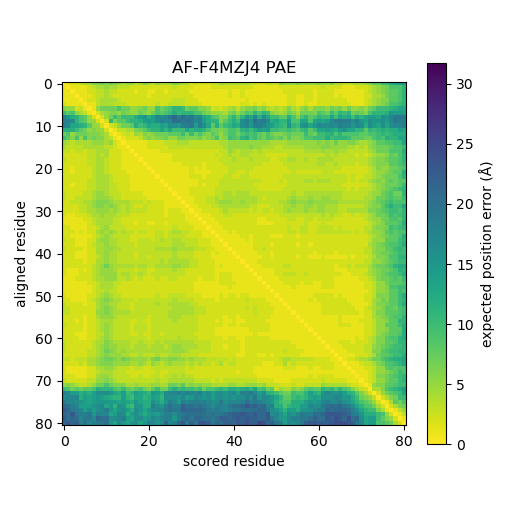EEEESS-HHHHHHHHHHHHHHHHHTT---EEEEEEHHHHTTS--SEEEEEHHHHHHHHHHT-SSEEEEES---TTS--